Protein AF-A0AA41YT77-F1 (afdb_monomer_lite)

Structure (mmCIF, N/CA/C/O backbone):
data_AF-A0AA41YT77-F1
#
_entry.id   AF-A0AA41YT77-F1
#
loop_
_atom_site.group_PDB
_atom_site.id
_atom_site.type_symbol
_atom_site.label_atom_id
_atom_site.label_alt_id
_atom_site.label_comp_id
_atom_site.label_asym_id
_atom_site.label_entity_id
_atom_site.label_seq_id
_atom_site.pdbx_PDB_ins_code
_atom_site.Cartn_x
_atom_site.Cartn_y
_atom_site.Cartn_z
_atom_site.occupancy
_atom_site.B_iso_or_equiv
_atom_site.auth_seq_id
_atom_site.auth_comp_id
_atom_site.auth_asym_id
_atom_site.auth_atom_id
_atom_site.pdbx_PDB_model_num
ATOM 1 N N . MET A 1 1 ? 9.171 -0.535 -67.935 1.00 49.31 1 MET A N 1
ATOM 2 C CA . MET A 1 1 ? 9.423 -1.311 -66.703 1.00 49.31 1 MET A CA 1
ATOM 3 C C . MET A 1 1 ? 10.514 -0.576 -65.945 1.00 49.31 1 MET A C 1
ATOM 5 O O . MET A 1 1 ? 11.642 -0.575 -66.414 1.00 49.31 1 MET A O 1
ATOM 9 N N . SER A 1 2 ? 10.166 0.190 -64.907 1.00 49.31 2 SER A N 1
ATOM 10 C CA . SER A 1 2 ? 11.151 0.993 -64.173 1.00 49.31 2 SER A CA 1
ATOM 11 C C . SER A 1 2 ? 11.970 0.088 -63.255 1.00 49.31 2 SER A C 1
ATOM 13 O O . SER A 1 2 ? 11.394 -0.542 -62.369 1.00 49.31 2 SER A O 1
ATOM 15 N N . ASN A 1 3 ? 13.288 0.048 -63.459 1.00 55.78 3 ASN A N 1
ATOM 16 C CA . ASN A 1 3 ? 14.237 -0.409 -62.447 1.00 55.78 3 ASN A CA 1
ATOM 17 C C . ASN A 1 3 ? 14.059 0.495 -61.222 1.00 55.78 3 ASN A C 1
ATOM 19 O O . ASN A 1 3 ? 14.449 1.659 -61.253 1.00 55.78 3 ASN A O 1
ATOM 23 N N . GLN A 1 4 ? 13.382 -0.004 -60.190 1.00 58.28 4 GLN A N 1
ATOM 24 C CA . GLN A 1 4 ? 13.417 0.622 -58.874 1.00 58.28 4 GLN A CA 1
ATOM 25 C C . GLN A 1 4 ? 14.806 0.371 -58.296 1.00 58.28 4 GLN A C 1
ATOM 27 O O . GLN A 1 4 ? 15.202 -0.784 -58.149 1.00 58.28 4 GLN A O 1
ATOM 32 N N . ASP A 1 5 ? 15.538 1.452 -58.025 1.00 62.06 5 ASP A N 1
ATOM 33 C CA . ASP A 1 5 ? 16.875 1.388 -57.443 1.00 62.06 5 ASP A CA 1
ATOM 34 C C . ASP A 1 5 ? 16.833 0.632 -56.103 1.00 62.06 5 ASP A C 1
ATOM 36 O O . ASP A 1 5 ? 16.045 0.999 -55.221 1.00 62.06 5 ASP A O 1
ATOM 40 N N . PRO A 1 6 ? 17.660 -0.412 -55.918 1.00 64.38 6 PRO A N 1
ATOM 41 C CA . PRO A 1 6 ? 17.704 -1.194 -54.682 1.00 64.38 6 PRO A CA 1
ATOM 42 C C . PRO A 1 6 ? 18.020 -0.331 -53.447 1.00 64.38 6 PRO A C 1
ATOM 44 O O . PRO A 1 6 ? 17.505 -0.606 -52.362 1.00 64.38 6 PRO A O 1
ATOM 47 N N . ASP A 1 7 ? 18.750 0.772 -53.625 1.00 67.19 7 ASP A N 1
ATOM 48 C CA . ASP A 1 7 ? 19.074 1.735 -52.565 1.00 67.19 7 ASP A CA 1
ATOM 49 C C . ASP A 1 7 ? 17.830 2.467 -52.029 1.00 67.19 7 ASP A C 1
ATOM 51 O O . ASP A 1 7 ? 17.729 2.754 -50.834 1.00 67.19 7 ASP A O 1
ATOM 55 N N . PHE A 1 8 ? 16.826 2.706 -52.881 1.00 68.31 8 PHE A N 1
ATOM 56 C CA . PHE A 1 8 ? 15.561 3.319 -52.468 1.00 68.31 8 PHE A CA 1
ATOM 57 C C . PHE A 1 8 ? 14.707 2.363 -51.625 1.00 68.31 8 PHE A C 1
ATOM 59 O O . PHE A 1 8 ? 13.986 2.790 -50.722 1.00 68.31 8 PHE A O 1
ATOM 66 N N . ILE A 1 9 ? 14.784 1.058 -51.903 1.00 64.75 9 ILE A N 1
ATOM 67 C CA . ILE A 1 9 ? 14.088 0.034 -51.115 1.00 64.75 9 ILE A CA 1
ATOM 68 C C . ILE A 1 9 ? 14.785 -0.156 -49.761 1.00 64.75 9 ILE A C 1
ATOM 70 O O . ILE A 1 9 ? 14.092 -0.225 -48.745 1.00 64.75 9 ILE A O 1
ATOM 74 N N . SER A 1 10 ? 16.123 -0.154 -49.731 1.00 69.88 10 SER A N 1
ATOM 75 C CA . SER A 1 10 ? 16.906 -0.244 -48.491 1.00 69.88 10 SER A CA 1
ATOM 76 C C . SER A 1 10 ? 16.609 0.920 -47.541 1.00 69.88 10 SER A C 1
ATOM 78 O O . SER A 1 10 ? 16.240 0.687 -46.394 1.00 69.88 10 SER A O 1
ATOM 80 N N . GLY A 1 11 ? 16.649 2.168 -48.024 1.00 71.62 11 GLY A N 1
ATOM 81 C CA . GLY A 1 11 ? 16.378 3.338 -47.176 1.00 71.62 11 GLY A CA 1
ATOM 82 C C . GLY A 1 11 ? 14.965 3.347 -46.578 1.00 71.62 11 GLY A C 1
ATOM 83 O O . GLY A 1 11 ? 14.771 3.723 -45.425 1.00 71.62 11 GLY A O 1
ATOM 84 N N . ARG A 1 12 ? 13.963 2.855 -47.321 1.00 70.62 12 ARG A N 1
ATOM 85 C CA . ARG A 1 12 ? 12.586 2.731 -46.812 1.00 70.62 12 ARG A CA 1
ATOM 86 C C . ARG A 1 12 ? 12.424 1.635 -45.762 1.00 70.62 12 ARG A C 1
ATOM 88 O O . ARG A 1 12 ? 11.559 1.775 -44.897 1.00 70.62 12 ARG A O 1
ATOM 95 N N . MET A 1 13 ? 13.192 0.549 -45.853 1.00 69.38 13 MET A N 1
ATOM 96 C CA . MET A 1 13 ? 13.203 -0.487 -44.819 1.00 69.38 13 MET A CA 1
ATOM 97 C C . MET A 1 13 ? 13.850 0.035 -43.534 1.00 69.38 13 MET A C 1
ATOM 99 O O . MET A 1 13 ? 13.266 -0.143 -42.468 1.00 69.38 13 MET A O 1
ATOM 103 N N . ASP A 1 14 ? 14.951 0.780 -43.644 1.00 78.06 14 ASP A N 1
ATOM 104 C CA . ASP A 1 14 ? 15.629 1.390 -42.494 1.00 78.06 14 ASP A CA 1
ATOM 105 C C . ASP A 1 14 ? 14.734 2.407 -41.764 1.00 78.06 14 ASP A C 1
ATOM 107 O O . ASP A 1 14 ? 14.675 2.438 -40.533 1.00 78.06 14 ASP A O 1
ATOM 111 N N . ASP A 1 15 ? 13.990 3.231 -42.506 1.00 79.81 15 ASP A N 1
ATOM 112 C CA . ASP A 1 15 ? 13.051 4.196 -41.922 1.00 79.81 15 ASP A CA 1
ATOM 113 C C . ASP A 1 15 ? 11.839 3.510 -41.274 1.00 79.81 15 ASP A C 1
ATOM 115 O O . ASP A 1 15 ? 11.363 3.941 -40.219 1.00 79.81 15 ASP A O 1
ATOM 119 N N . ALA A 1 16 ? 11.347 2.418 -41.868 1.00 75.75 16 ALA A N 1
ATOM 120 C CA . ALA A 1 16 ? 10.270 1.620 -41.288 1.00 75.75 16 ALA A CA 1
ATOM 121 C C . ALA A 1 16 ? 10.713 0.909 -39.999 1.00 75.75 16 ALA A C 1
ATOM 123 O O . ALA A 1 16 ? 9.946 0.852 -39.035 1.00 75.75 16 ALA A O 1
ATOM 124 N N . GLU A 1 17 ? 11.948 0.409 -39.955 1.00 76.00 17 GLU A N 1
ATOM 125 C CA . GLU A 1 17 ? 12.522 -0.237 -38.777 1.00 76.00 17 GLU A CA 1
ATOM 126 C C . GLU A 1 17 ? 12.736 0.761 -37.634 1.00 76.00 17 GLU A C 1
ATOM 128 O O . GLU A 1 17 ? 12.329 0.489 -36.502 1.00 76.00 17 GLU A O 1
ATOM 133 N N . LYS A 1 18 ? 13.252 1.962 -37.928 1.00 78.56 18 LYS A N 1
ATOM 134 C CA . LYS A 1 18 ? 13.340 3.059 -36.948 1.00 78.56 18 LYS A CA 1
ATOM 135 C C . LYS A 1 18 ? 11.968 3.447 -36.410 1.00 78.56 18 LYS A C 1
ATOM 137 O O . LYS A 1 18 ? 11.782 3.509 -35.198 1.00 78.56 18 LYS A O 1
ATOM 142 N N . ALA A 1 19 ? 10.983 3.635 -37.289 1.00 78.56 19 ALA A N 1
ATOM 143 C CA . ALA A 1 19 ? 9.626 3.981 -36.876 1.00 78.56 19 ALA A CA 1
ATOM 144 C C . ALA A 1 19 ? 8.982 2.887 -36.003 1.00 78.56 19 ALA A C 1
ATOM 146 O O . ALA A 1 19 ? 8.222 3.193 -35.081 1.00 78.56 19 ALA A O 1
ATOM 147 N N . TYR A 1 20 ? 9.279 1.613 -36.271 1.00 74.31 20 TYR A N 1
ATOM 148 C CA . TYR A 1 20 ? 8.842 0.501 -35.432 1.00 74.31 20 TYR A CA 1
ATOM 149 C C . TYR A 1 20 ? 9.549 0.502 -34.071 1.00 74.31 20 TYR A C 1
ATOM 151 O O . TYR A 1 20 ? 8.883 0.392 -33.039 1.00 74.31 20 TYR A O 1
ATOM 159 N N . ALA A 1 21 ? 10.871 0.682 -34.047 1.00 74.44 21 ALA A N 1
ATOM 160 C CA . ALA A 1 21 ? 11.655 0.765 -32.817 1.00 74.44 21 ALA A CA 1
ATOM 161 C C . ALA A 1 21 ? 11.186 1.921 -31.917 1.00 74.44 21 ALA A C 1
ATOM 163 O O . ALA A 1 21 ? 10.979 1.719 -30.717 1.00 74.44 21 ALA A O 1
ATOM 164 N N . ASP A 1 22 ? 10.920 3.091 -32.500 1.00 79.19 22 ASP A N 1
ATOM 165 C CA . ASP A 1 22 ? 10.393 4.259 -31.792 1.00 79.19 22 ASP A CA 1
ATOM 166 C C . ASP A 1 22 ? 9.011 3.985 -31.197 1.00 79.19 22 ASP A C 1
ATOM 168 O O . ASP A 1 22 ? 8.766 4.307 -30.033 1.00 79.19 22 ASP A O 1
ATOM 172 N N . ARG A 1 23 ? 8.111 3.332 -31.946 1.00 77.75 23 ARG A N 1
ATOM 173 C CA . ARG A 1 23 ? 6.790 2.937 -31.428 1.00 77.75 23 ARG A CA 1
ATOM 174 C C . ARG A 1 23 ? 6.910 1.977 -30.252 1.00 77.75 23 ARG A C 1
ATOM 176 O O . ARG A 1 23 ? 6.301 2.213 -29.214 1.00 77.75 23 ARG A O 1
ATOM 183 N N . VAL A 1 24 ? 7.735 0.939 -30.375 1.00 73.06 24 VAL A N 1
ATOM 184 C CA . VAL A 1 24 ? 7.953 -0.031 -29.290 1.00 73.06 24 VAL A CA 1
ATOM 185 C C . VAL A 1 24 ? 8.553 0.651 -28.057 1.00 73.06 24 VAL A C 1
ATOM 187 O O . VAL A 1 24 ? 8.165 0.340 -26.928 1.00 73.06 24 VAL A O 1
ATOM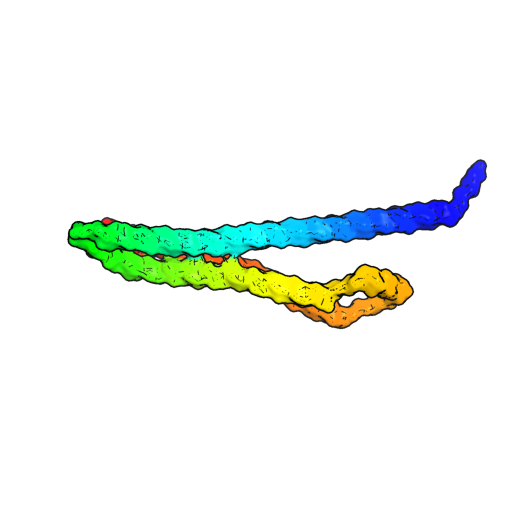 190 N N . HIS A 1 25 ? 9.476 1.597 -28.242 1.00 75.00 25 HIS A N 1
ATOM 191 C CA . HIS A 1 25 ? 10.058 2.363 -27.144 1.00 75.00 25 HIS A CA 1
ATOM 192 C C . HIS A 1 25 ? 9.032 3.283 -26.466 1.00 75.00 25 HIS A C 1
ATOM 194 O O . HIS A 1 25 ? 8.969 3.336 -25.233 1.00 75.00 25 HIS A O 1
ATOM 200 N N . GLN A 1 26 ? 8.193 3.965 -27.248 1.00 79.25 26 GLN A N 1
ATOM 201 C CA . GLN A 1 26 ? 7.105 4.796 -26.733 1.00 79.25 26 GLN A CA 1
ATOM 202 C C . GLN A 1 26 ? 6.079 3.968 -25.957 1.00 79.25 26 GLN A C 1
ATOM 204 O O . GLN A 1 26 ? 5.694 4.358 -24.856 1.00 79.25 26 GLN A O 1
ATOM 209 N N . ASP A 1 27 ? 5.672 2.813 -26.482 1.00 76.75 27 ASP A N 1
ATOM 210 C CA . ASP A 1 27 ? 4.698 1.937 -25.828 1.00 76.75 27 ASP A CA 1
ATOM 211 C C . ASP A 1 27 ? 5.244 1.375 -24.511 1.00 76.75 27 ASP A C 1
ATOM 213 O O . ASP A 1 27 ? 4.539 1.361 -23.499 1.00 76.75 27 ASP A O 1
ATOM 217 N N . ARG A 1 28 ? 6.528 0.992 -24.473 1.00 73.00 28 ARG A N 1
ATOM 218 C CA . ARG A 1 28 ? 7.198 0.581 -23.228 1.00 73.00 28 ARG A CA 1
ATOM 219 C C . ARG A 1 28 ? 7.272 1.715 -22.213 1.00 73.00 28 ARG A C 1
ATOM 221 O O . ARG A 1 28 ? 6.973 1.490 -21.044 1.00 73.00 28 ARG A O 1
ATOM 228 N N . SER A 1 29 ? 7.641 2.918 -22.646 1.00 77.75 29 SER A N 1
ATOM 229 C CA . SER A 1 29 ? 7.718 4.088 -21.766 1.00 77.75 29 SER A CA 1
ATOM 230 C C . SER A 1 29 ? 6.354 4.422 -21.158 1.00 77.75 29 SER A C 1
ATOM 232 O O . SER A 1 29 ? 6.255 4.583 -19.943 1.00 77.75 29 SER A O 1
ATOM 234 N N . LYS A 1 30 ? 5.285 4.398 -21.966 1.00 81.38 30 LYS A N 1
ATOM 235 C CA . LYS A 1 30 ? 3.904 4.575 -21.490 1.00 81.38 30 LYS A CA 1
ATOM 236 C C . LYS A 1 30 ? 3.487 3.487 -20.503 1.00 81.38 30 LYS A C 1
ATOM 238 O O . LYS A 1 30 ? 2.890 3.786 -19.476 1.00 81.38 30 LYS A O 1
ATOM 243 N N . ALA A 1 31 ? 3.805 2.221 -20.777 1.00 74.38 31 ALA A N 1
ATOM 244 C CA . ALA 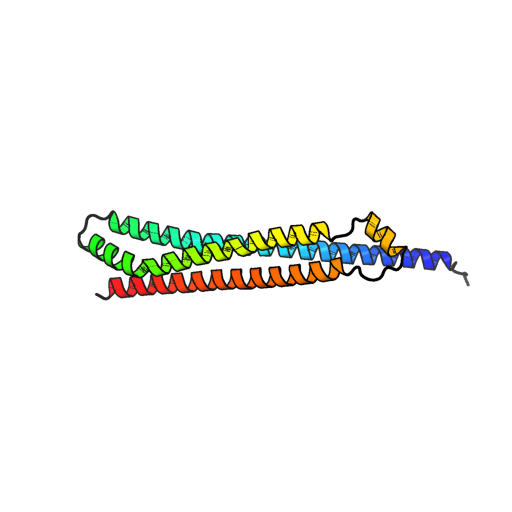A 1 31 ? 3.477 1.121 -19.869 1.00 74.38 31 ALA A CA 1
ATOM 245 C C . ALA A 1 31 ? 4.168 1.271 -18.499 1.00 74.38 31 ALA A C 1
ATOM 247 O O . ALA A 1 31 ? 3.558 0.993 -17.462 1.00 74.38 31 ALA A O 1
ATOM 248 N N . ILE A 1 32 ? 5.420 1.739 -18.485 1.00 79.81 32 ILE A N 1
ATOM 249 C CA . ILE A 1 32 ? 6.169 2.033 -17.255 1.00 79.81 32 ILE A CA 1
ATOM 250 C C . ILE A 1 32 ? 5.528 3.200 -16.499 1.00 79.81 32 ILE A C 1
ATOM 252 O O . ILE A 1 32 ? 5.337 3.108 -15.286 1.00 79.81 32 ILE A O 1
ATOM 256 N N . GLU A 1 33 ? 5.168 4.270 -17.206 1.00 80.94 33 GLU A N 1
ATOM 257 C CA . GLU A 1 33 ? 4.506 5.444 -16.635 1.00 80.94 33 GLU A CA 1
ATOM 258 C C . GLU A 1 33 ? 3.167 5.072 -15.985 1.00 80.94 33 GLU A C 1
ATOM 260 O O . GLU A 1 33 ? 2.979 5.310 -14.792 1.00 80.94 33 GLU A O 1
ATOM 265 N N . PHE A 1 34 ? 2.295 4.357 -16.702 1.00 79.94 34 PHE A N 1
ATOM 266 C CA . PHE A 1 34 ? 1.032 3.878 -16.141 1.00 79.94 34 PHE A CA 1
ATOM 267 C C . PHE A 1 34 ? 1.246 2.983 -14.920 1.00 79.94 34 PHE A C 1
ATOM 269 O O . PHE A 1 34 ? 0.576 3.151 -13.902 1.00 79.94 34 PHE A O 1
ATOM 276 N N . SER A 1 35 ? 2.202 2.054 -14.979 1.00 79.69 35 SER A N 1
ATOM 277 C CA . SER A 1 35 ? 2.498 1.165 -13.848 1.00 79.69 35 SER A CA 1
ATOM 278 C C . SER A 1 35 ? 2.931 1.947 -12.604 1.00 79.69 35 SER A C 1
ATOM 280 O O . SER A 1 35 ? 2.528 1.613 -11.488 1.00 79.69 35 SER A O 1
ATOM 282 N N . LYS A 1 36 ? 3.716 3.016 -12.784 1.00 83.94 36 LYS A N 1
ATOM 283 C CA . LYS A 1 36 ? 4.143 3.907 -11.701 1.00 83.94 36 LYS A CA 1
ATOM 284 C C . LYS A 1 36 ? 2.963 4.668 -11.100 1.00 83.94 36 LYS A C 1
ATOM 286 O O . LYS A 1 36 ? 2.862 4.742 -9.872 1.00 83.94 36 LYS A O 1
ATOM 291 N N . ASP A 1 37 ? 2.076 5.197 -11.933 1.00 86.12 37 ASP A N 1
ATOM 292 C CA . ASP A 1 37 ? 0.924 5.975 -11.479 1.00 86.12 37 ASP A CA 1
ATOM 293 C C . ASP A 1 37 ? -0.074 5.104 -10.713 1.00 86.12 37 ASP A C 1
ATOM 295 O O . ASP A 1 37 ? -0.430 5.430 -9.576 1.00 86.12 37 ASP A O 1
ATOM 299 N N . TYR A 1 38 ? -0.446 3.944 -11.264 1.00 85.94 38 TYR A N 1
ATOM 300 C CA . TYR A 1 38 ? -1.330 2.990 -10.587 1.00 85.94 38 TYR A CA 1
ATOM 301 C C . TYR A 1 38 ? -0.699 2.420 -9.313 1.00 85.94 38 TYR A C 1
ATOM 303 O O . TYR A 1 38 ? -1.382 2.290 -8.293 1.00 85.94 38 TYR A O 1
ATOM 311 N N . GLY A 1 39 ? 0.604 2.124 -9.330 1.00 85.75 39 GLY A N 1
ATOM 312 C CA . GLY A 1 39 ? 1.333 1.675 -8.144 1.00 85.75 39 GLY A CA 1
ATOM 313 C C . GLY A 1 39 ? 1.327 2.730 -7.037 1.00 85.75 39 GLY A C 1
ATOM 314 O O . GLY A 1 39 ? 0.975 2.438 -5.895 1.00 85.75 39 GLY A O 1
ATOM 315 N N . THR A 1 40 ? 1.631 3.983 -7.380 1.00 88.50 40 THR A N 1
ATOM 316 C CA . THR A 1 40 ? 1.636 5.103 -6.427 1.00 88.50 40 THR A CA 1
ATOM 317 C C . THR A 1 40 ? 0.241 5.368 -5.867 1.00 88.50 40 THR A C 1
ATOM 319 O O . THR A 1 40 ? 0.093 5.565 -4.659 1.00 88.50 40 THR A O 1
ATOM 322 N N . ALA A 1 41 ? -0.787 5.345 -6.718 1.00 89.94 41 ALA A N 1
ATOM 323 C CA . ALA A 1 41 ? -2.176 5.492 -6.300 1.00 89.94 41 ALA A CA 1
ATOM 324 C C . ALA A 1 41 ? -2.583 4.380 -5.322 1.00 89.94 41 ALA A C 1
ATOM 326 O O . ALA A 1 41 ? -3.077 4.676 -4.237 1.00 89.94 41 ALA A O 1
ATOM 327 N N . THR A 1 42 ? -2.283 3.120 -5.649 1.00 89.38 42 THR A N 1
ATOM 328 C CA . THR A 1 42 ? -2.606 1.956 -4.806 1.00 89.38 42 THR A CA 1
ATOM 329 C C . THR A 1 42 ? -1.959 2.059 -3.428 1.00 89.38 42 THR A C 1
ATOM 331 O O . THR A 1 42 ? -2.627 1.873 -2.411 1.00 89.38 42 THR A O 1
ATOM 334 N N . ILE A 1 43 ? -0.669 2.401 -3.367 1.00 89.75 43 ILE A N 1
ATOM 335 C CA . ILE A 1 43 ? 0.039 2.516 -2.089 1.00 89.75 43 ILE A CA 1
ATOM 336 C C . ILE A 1 43 ? -0.536 3.663 -1.247 1.00 89.75 43 ILE A C 1
ATOM 338 O O . ILE A 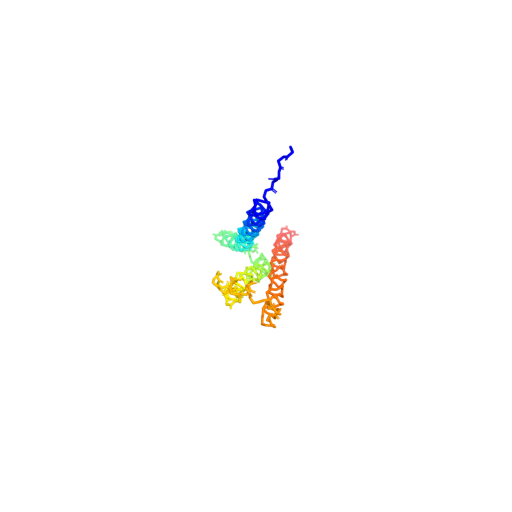1 43 ? -0.757 3.491 -0.047 1.00 89.75 43 ILE A O 1
ATOM 342 N N . ARG A 1 44 ? -0.825 4.820 -1.860 1.00 92.00 44 ARG A N 1
ATOM 343 C CA . ARG A 1 44 ? -1.477 5.944 -1.166 1.00 92.00 44 ARG A CA 1
ATOM 344 C C . ARG A 1 44 ? -2.834 5.535 -0.604 1.00 92.00 44 ARG A C 1
ATOM 346 O O . ARG A 1 44 ? -3.118 5.848 0.548 1.00 92.00 44 ARG A O 1
ATOM 353 N N . SER A 1 45 ? -3.637 4.808 -1.378 1.00 92.06 45 SER A N 1
ATOM 354 C CA . SER A 1 45 ? -4.923 4.286 -0.919 1.00 92.06 45 SER A CA 1
ATOM 355 C C . SER A 1 45 ? -4.761 3.352 0.278 1.00 92.06 45 SER A C 1
ATOM 357 O O . SER A 1 45 ? -5.444 3.553 1.274 1.00 92.06 45 SER A O 1
ATOM 359 N N . LEU A 1 46 ? -3.830 2.391 0.240 1.00 92.44 46 LEU A N 1
ATOM 360 C CA . LEU A 1 46 ? -3.576 1.475 1.364 1.00 92.44 46 LEU A CA 1
ATOM 361 C C . LEU A 1 46 ? -3.096 2.205 2.623 1.00 92.44 46 LEU A C 1
ATOM 363 O O . LEU A 1 46 ? -3.532 1.882 3.731 1.00 92.44 46 LEU A O 1
ATOM 367 N N . PHE A 1 47 ? -2.223 3.200 2.459 1.00 93.25 47 PHE A N 1
ATOM 368 C CA . PHE A 1 47 ? -1.734 4.019 3.562 1.00 93.25 47 PHE A CA 1
ATOM 369 C C . PHE A 1 47 ? -2.868 4.827 4.205 1.00 93.25 47 PHE A C 1
ATOM 371 O O . PHE A 1 47 ? -3.062 4.768 5.418 1.00 93.25 47 PHE A O 1
ATOM 378 N N . LEU A 1 48 ? -3.663 5.534 3.395 1.00 94.88 48 LEU A N 1
ATOM 379 C CA . LEU A 1 48 ? -4.805 6.322 3.869 1.00 94.88 48 LEU A CA 1
ATOM 380 C C . LEU A 1 48 ? -5.870 5.454 4.533 1.00 94.88 48 LEU A C 1
ATOM 382 O O . LEU A 1 48 ? -6.473 5.862 5.517 1.00 94.88 48 LEU A O 1
ATOM 386 N N . LEU A 1 49 ? -6.090 4.256 4.012 1.00 94.00 49 LEU A N 1
ATOM 387 C CA . LEU A 1 49 ? -7.105 3.336 4.495 1.00 94.00 49 LEU A CA 1
ATOM 388 C C . LEU A 1 49 ? -6.726 2.744 5.864 1.00 94.00 49 LEU A C 1
ATOM 390 O O . LEU A 1 49 ? -7.539 2.796 6.786 1.00 94.00 49 LEU A O 1
ATOM 394 N N . ASN A 1 50 ? -5.479 2.298 6.057 1.00 93.62 50 ASN A N 1
ATOM 395 C CA . ASN A 1 50 ? -5.009 1.850 7.376 1.00 93.62 50 ASN A CA 1
ATOM 396 C C . ASN A 1 50 ? -4.878 3.014 8.377 1.00 93.62 50 ASN A C 1
ATOM 398 O O . ASN A 1 50 ? -5.350 2.914 9.510 1.00 93.62 50 ASN A O 1
ATOM 402 N N . GLY A 1 51 ? -4.268 4.131 7.968 1.00 93.19 51 GLY A N 1
ATOM 403 C CA . GLY A 1 51 ? -4.049 5.288 8.842 1.00 93.19 51 GLY A CA 1
ATOM 404 C C . GLY A 1 51 ? -5.346 5.997 9.219 1.00 93.19 51 GLY A C 1
ATOM 405 O O . GLY A 1 51 ? -5.572 6.297 10.389 1.00 93.19 51 GLY A O 1
ATOM 406 N N . GLY A 1 52 ? -6.235 6.197 8.248 1.00 95.81 52 GLY A N 1
ATOM 407 C CA . GLY A 1 52 ? -7.554 6.784 8.460 1.00 95.81 52 GLY A CA 1
ATOM 408 C C . GLY A 1 52 ? -8.424 5.932 9.378 1.00 95.81 52 GLY A C 1
ATOM 409 O O . GLY A 1 52 ? -9.056 6.476 10.280 1.00 95.81 52 GLY A O 1
ATOM 410 N N . ALA A 1 53 ? -8.405 4.603 9.224 1.00 94.94 53 ALA A N 1
ATOM 411 C CA . ALA A 1 53 ? -9.135 3.708 10.121 1.00 94.94 53 ALA A CA 1
ATOM 412 C C . ALA A 1 53 ? -8.608 3.763 11.561 1.00 94.94 53 ALA A C 1
ATOM 414 O O . ALA A 1 53 ? -9.404 3.878 12.492 1.00 94.94 53 ALA A O 1
ATOM 415 N N . ALA A 1 54 ? -7.285 3.749 11.758 1.00 94.31 54 ALA A N 1
ATOM 416 C CA . ALA A 1 54 ? -6.693 3.869 13.089 1.00 94.31 54 ALA A CA 1
ATOM 417 C C . ALA A 1 54 ? -7.075 5.195 13.771 1.00 94.31 54 ALA A C 1
ATOM 419 O O . ALA A 1 54 ? -7.506 5.199 14.926 1.00 94.31 54 ALA A O 1
ATOM 420 N N . VAL A 1 55 ? -6.982 6.316 13.046 1.00 96.44 55 VAL A N 1
ATOM 421 C CA . VAL A 1 55 ? -7.361 7.643 13.557 1.00 96.44 55 VAL A CA 1
ATOM 422 C C . VAL A 1 55 ? -8.858 7.722 13.857 1.00 96.44 55 VAL A C 1
ATOM 424 O O . VAL A 1 55 ? -9.233 8.237 14.909 1.00 96.44 55 VAL A O 1
ATOM 427 N N . ALA A 1 56 ? -9.718 7.183 12.990 1.00 96.06 56 ALA A N 1
ATOM 428 C CA . ALA A 1 56 ? -11.165 7.172 13.205 1.00 96.06 56 ALA A CA 1
ATOM 429 C C . ALA A 1 56 ? -11.546 6.390 14.470 1.00 96.06 56 ALA A C 1
ATOM 431 O O . ALA A 1 56 ? -12.338 6.864 15.284 1.00 96.06 56 ALA A O 1
ATOM 432 N N . VAL A 1 57 ? -10.933 5.223 14.674 1.00 93.00 57 VAL A N 1
ATOM 433 C CA . VAL A 1 57 ? -11.136 4.400 15.870 1.00 93.00 57 VAL A CA 1
ATOM 434 C C . VAL A 1 57 ? -10.659 5.117 17.136 1.00 93.00 57 VAL A C 1
ATOM 436 O O . VAL A 1 57 ? -11.388 5.157 18.126 1.00 93.00 57 VAL A O 1
ATOM 439 N N . LEU A 1 58 ? -9.466 5.720 17.114 1.00 92.81 58 LEU A N 1
ATOM 440 C CA . LEU A 1 58 ? -8.940 6.487 18.249 1.00 92.81 58 LEU A CA 1
ATOM 441 C C . LEU A 1 58 ? -9.815 7.703 18.571 1.00 92.81 58 LEU A C 1
ATOM 443 O O . LEU A 1 58 ? -10.099 7.966 19.738 1.00 92.81 58 LEU A O 1
ATOM 447 N N . SER A 1 59 ? -10.279 8.415 17.543 1.00 94.44 59 SER A N 1
ATOM 448 C CA . SER A 1 59 ? -11.188 9.552 17.687 1.00 94.44 59 SER A CA 1
ATOM 449 C C . SER A 1 59 ? -12.511 9.133 18.327 1.00 94.44 59 SER A C 1
ATOM 451 O O . SER A 1 59 ? -12.980 9.790 19.255 1.00 94.44 59 SER A O 1
ATOM 453 N N . LEU A 1 60 ? -13.072 7.998 17.903 1.00 91.06 60 LEU A N 1
ATOM 454 C CA . LEU A 1 60 ? -14.298 7.447 18.472 1.00 91.06 60 LEU A CA 1
ATOM 455 C C . LEU A 1 60 ? -14.129 7.068 19.949 1.00 91.06 60 LEU A C 1
ATOM 457 O O . LEU A 1 60 ? -14.972 7.423 20.771 1.00 91.06 60 LEU A O 1
ATOM 461 N N . ILE A 1 61 ? -13.026 6.404 20.304 1.00 89.81 61 ILE A N 1
ATOM 462 C CA . ILE A 1 61 ? -12.701 6.083 21.701 1.00 89.81 61 ILE A CA 1
ATOM 463 C C . ILE A 1 61 ? -12.558 7.369 22.526 1.00 89.81 61 ILE A C 1
ATOM 465 O O . ILE A 1 61 ? -13.147 7.474 23.600 1.00 89.81 61 ILE A O 1
ATOM 469 N N . GLY A 1 62 ? -11.836 8.370 22.016 1.00 89.62 62 GLY A N 1
ATOM 470 C CA . GLY A 1 62 ? -11.683 9.665 22.683 1.00 89.62 62 GLY A CA 1
ATOM 471 C C . GLY A 1 62 ? -13.023 10.367 22.919 1.00 89.62 62 GLY A C 1
ATOM 472 O O . GLY A 1 62 ? -13.272 10.873 24.012 1.00 89.62 62 GLY A O 1
ATOM 473 N N . ALA A 1 63 ? -13.923 10.327 21.935 1.00 90.69 63 ALA A N 1
ATOM 474 C CA . ALA A 1 63 ? -15.266 10.884 22.057 1.00 90.69 63 ALA A CA 1
ATOM 475 C C . ALA A 1 63 ? -16.125 10.153 23.104 1.00 90.69 63 ALA A C 1
ATOM 477 O O . ALA A 1 63 ? -16.930 10.791 23.783 1.00 90.69 63 ALA A O 1
ATOM 478 N N . LEU A 1 64 ? -15.960 8.835 23.260 1.00 87.50 64 LEU A N 1
ATOM 479 C CA . LEU A 1 64 ? -16.645 8.059 24.300 1.00 87.50 64 LEU A CA 1
ATOM 480 C C . LEU A 1 64 ? -16.108 8.374 25.700 1.00 87.50 64 LEU A C 1
ATOM 482 O O . LEU A 1 64 ? -16.903 8.510 26.627 1.00 87.50 64 LEU A O 1
ATOM 486 N N . ILE A 1 65 ? -14.790 8.540 25.845 1.00 87.25 65 ILE A N 1
ATOM 487 C CA . ILE A 1 65 ? -14.146 8.897 27.120 1.00 87.25 65 ILE A CA 1
ATOM 488 C C . ILE A 1 65 ? -14.531 10.315 27.559 1.00 87.25 65 ILE A C 1
ATOM 490 O O . ILE A 1 65 ? -14.736 10.559 28.743 1.00 87.25 65 ILE A O 1
ATOM 494 N N . ALA A 1 66 ? -14.665 11.250 26.615 1.00 88.12 66 ALA A N 1
ATOM 495 C CA . ALA A 1 66 ? -15.046 12.630 26.913 1.00 88.12 66 ALA A CA 1
ATOM 496 C C . ALA A 1 66 ? -16.487 12.771 27.447 1.00 88.12 66 ALA A C 1
ATOM 498 O O . ALA A 1 66 ? -16.838 13.814 28.001 1.00 88.12 66 ALA A O 1
ATOM 499 N N . ARG A 1 67 ? -17.338 11.747 27.290 1.00 84.38 67 ARG A N 1
ATOM 500 C CA . ARG A 1 67 ? -18.696 11.745 27.847 1.00 84.38 67 ARG A CA 1
ATOM 501 C C . ARG A 1 67 ? -18.659 11.360 29.326 1.00 84.38 67 ARG A C 1
ATOM 503 O O . ARG A 1 67 ? -18.247 10.261 29.678 1.00 84.38 67 ARG A O 1
ATOM 510 N N . THR A 1 68 ? -19.172 12.245 30.177 1.00 71.31 68 THR A N 1
ATOM 511 C CA . THR A 1 68 ? -19.127 12.158 31.650 1.00 71.31 68 THR A CA 1
ATOM 512 C C . THR A 1 68 ? -20.125 11.187 32.285 1.00 71.31 68 THR A C 1
ATOM 514 O O . THR A 1 68 ? -20.249 11.151 33.504 1.00 71.31 68 THR A O 1
ATOM 517 N N . THR A 1 69 ? -20.858 10.400 31.499 1.00 80.75 69 THR A N 1
ATOM 518 C CA . THR A 1 69 ? -21.763 9.380 32.041 1.00 80.75 69 THR A CA 1
ATOM 519 C C . THR A 1 69 ? -21.004 8.102 32.401 1.00 80.75 69 THR A C 1
ATOM 521 O O . THR A 1 69 ? -20.223 7.592 31.599 1.00 80.75 69 THR A O 1
ATOM 524 N N . ASP A 1 70 ? -21.282 7.519 33.568 1.00 78.81 70 ASP A N 1
ATOM 525 C CA . ASP A 1 70 ? -20.619 6.285 34.028 1.00 78.81 70 ASP A CA 1
ATOM 526 C C . ASP A 1 70 ? -20.763 5.125 33.025 1.00 78.81 70 ASP A C 1
ATOM 528 O O . ASP A 1 70 ? -19.833 4.347 32.802 1.00 78.81 70 ASP A O 1
ATOM 532 N N . ALA A 1 71 ? -21.904 5.059 32.330 1.00 78.38 71 ALA A N 1
ATOM 533 C CA . ALA A 1 71 ? -22.159 4.075 31.281 1.00 78.38 71 ALA A CA 1
ATOM 534 C C . ALA A 1 71 ? -21.230 4.228 30.059 1.00 78.38 71 ALA A C 1
ATOM 536 O O . ALA A 1 71 ? -20.796 3.225 29.489 1.00 78.38 71 ALA A O 1
ATOM 537 N N . SER A 1 72 ? -20.883 5.458 29.657 1.00 79.19 72 SER A N 1
ATOM 538 C CA . SER A 1 72 ? -19.971 5.694 28.527 1.00 79.19 72 SER A CA 1
ATOM 539 C C . SER A 1 72 ? -18.516 5.430 28.893 1.00 79.19 72 SER A C 1
ATOM 541 O O . SER A 1 72 ? -17.778 4.899 28.064 1.00 79.19 72 SER A O 1
ATOM 543 N N . ALA A 1 73 ? -18.119 5.716 30.135 1.00 77.50 73 ALA A N 1
ATOM 544 C CA . ALA A 1 73 ? -16.789 5.380 30.638 1.00 77.50 73 ALA A CA 1
ATOM 545 C C . ALA A 1 73 ? -16.564 3.856 30.671 1.00 77.50 73 ALA A C 1
ATOM 547 O O . ALA A 1 73 ? -15.523 3.365 30.228 1.00 77.50 73 ALA A O 1
ATOM 548 N N . LEU A 1 74 ? -17.566 3.091 31.119 1.00 80.44 74 LEU A N 1
ATOM 549 C CA . LEU A 1 74 ? -17.496 1.629 31.173 1.00 80.44 74 LEU A CA 1
ATOM 550 C C . LEU A 1 74 ? -17.493 1.001 29.769 1.00 80.44 74 LEU A C 1
ATOM 552 O O . LEU A 1 74 ? -16.716 0.078 29.507 1.00 80.44 74 LEU A O 1
ATOM 556 N N . LEU A 1 75 ? -18.294 1.540 28.842 1.00 81.56 75 LEU A N 1
ATOM 557 C CA . LEU A 1 75 ? -18.268 1.141 27.433 1.00 81.56 75 LEU A CA 1
ATOM 558 C C . LEU A 1 75 ? -16.892 1.412 26.808 1.00 81.56 75 LEU A C 1
ATOM 560 O O . LEU A 1 75 ? -16.329 0.523 26.175 1.00 81.56 75 LEU A O 1
ATOM 564 N N . ALA A 1 76 ? -16.323 2.602 27.024 1.00 82.06 76 ALA A N 1
ATOM 565 C CA . ALA A 1 76 ? -15.006 2.965 26.510 1.00 82.06 76 ALA A CA 1
ATOM 566 C C . ALA A 1 76 ? -13.912 2.017 27.022 1.00 82.06 76 ALA A C 1
ATOM 568 O O . ALA A 1 76 ? -13.104 1.537 26.229 1.00 82.06 76 ALA A O 1
ATOM 569 N N . ALA A 1 77 ? -13.921 1.675 28.313 1.00 82.19 77 ALA A N 1
ATOM 570 C CA . ALA A 1 77 ? -12.963 0.735 28.894 1.00 82.19 77 ALA A CA 1
ATOM 571 C C . ALA A 1 77 ? -13.061 -0.674 28.272 1.00 82.19 77 ALA A C 1
ATOM 573 O O . ALA A 1 77 ? -12.039 -1.274 27.930 1.00 82.19 77 ALA A O 1
ATOM 574 N N . LYS A 1 78 ? -14.283 -1.192 28.061 1.00 83.75 78 LYS A N 1
ATOM 575 C CA . LYS A 1 78 ? -14.510 -2.471 27.359 1.00 83.75 78 LYS A CA 1
ATOM 576 C C . LYS A 1 78 ? -14.001 -2.415 25.912 1.00 83.75 78 LYS A C 1
ATOM 578 O O . LYS A 1 78 ? -13.353 -3.352 25.441 1.00 83.75 78 LYS A O 1
ATOM 583 N N . LEU A 1 79 ? -14.260 -1.304 25.225 1.00 85.38 79 LEU A N 1
ATOM 584 C CA . LEU A 1 79 ? -13.907 -1.111 23.822 1.00 85.38 79 LEU A CA 1
ATOM 585 C C . LEU A 1 79 ? -12.393 -0.993 23.613 1.00 85.38 79 LEU A C 1
ATOM 587 O O . LEU A 1 79 ? -11.855 -1.623 22.708 1.00 85.38 79 LEU A O 1
ATOM 591 N N . VAL A 1 80 ? -11.688 -0.250 24.471 1.00 87.19 80 VAL A N 1
ATOM 592 C CA . VAL A 1 80 ? -10.223 -0.091 24.409 1.00 87.19 80 VAL A CA 1
ATOM 593 C C . VAL A 1 80 ? -9.522 -1.448 24.450 1.00 87.19 80 VAL A C 1
ATOM 595 O O . VAL A 1 80 ? -8.661 -1.727 23.613 1.00 87.19 80 VAL A O 1
ATOM 598 N N . ASN A 1 81 ? -9.946 -2.330 25.358 1.00 83.62 81 ASN A N 1
ATOM 599 C CA . ASN A 1 81 ? -9.387 -3.677 25.453 1.00 83.62 81 ASN A CA 1
ATOM 600 C C . ASN A 1 81 ? -9.668 -4.501 24.190 1.00 83.62 81 ASN A C 1
ATOM 602 O O . ASN A 1 81 ? -8.762 -5.156 23.675 1.00 83.62 81 ASN A O 1
ATOM 606 N N . GLY A 1 82 ? -10.891 -4.431 23.654 1.00 83.94 82 GLY A N 1
ATOM 607 C CA . GLY A 1 82 ? -11.286 -5.176 22.455 1.00 83.94 82 GLY A CA 1
ATOM 608 C C . GLY A 1 82 ? -10.641 -4.681 21.157 1.00 83.94 82 GLY A C 1
ATOM 609 O O . GLY A 1 82 ? -10.419 -5.472 20.242 1.00 83.94 82 GLY A O 1
ATOM 610 N N . VAL A 1 83 ? -10.317 -3.390 21.074 1.00 90.31 83 VAL A N 1
ATOM 611 C CA . VAL A 1 83 ? -9.865 -2.730 19.840 1.00 90.31 83 VAL A CA 1
ATOM 612 C C . VAL A 1 83 ? -8.340 -2.573 19.768 1.00 90.31 83 VAL A C 1
ATOM 614 O O . VAL A 1 83 ? -7.796 -2.376 18.682 1.00 90.31 83 VAL A O 1
ATOM 617 N N . SER A 1 84 ? -7.623 -2.744 20.882 1.00 90.44 84 SER A N 1
ATOM 618 C CA . SER A 1 84 ? -6.151 -2.703 20.943 1.00 90.44 84 SER A CA 1
ATOM 619 C C . SER A 1 84 ? -5.469 -3.555 19.858 1.00 90.44 84 SER A C 1
ATOM 621 O O . SER A 1 84 ? -4.587 -3.079 19.140 1.00 90.44 84 SER A O 1
ATOM 623 N N . PHE A 1 85 ? -5.932 -4.793 19.666 1.00 90.88 85 PHE A N 1
ATOM 624 C CA . PHE A 1 85 ? -5.396 -5.700 18.651 1.00 90.88 85 PHE A CA 1
ATOM 625 C C . PHE A 1 85 ? -5.707 -5.230 17.220 1.00 90.88 85 PHE A C 1
ATOM 627 O O . PHE A 1 85 ? -4.867 -5.354 16.329 1.00 90.88 85 PHE A O 1
ATOM 634 N N . ALA A 1 86 ? -6.876 -4.621 17.003 1.00 91.62 86 ALA A N 1
ATOM 635 C CA . ALA A 1 86 ? -7.237 -4.049 15.710 1.00 91.62 86 ALA A CA 1
ATOM 636 C C . ALA A 1 86 ? -6.364 -2.837 15.349 1.00 91.62 86 ALA A C 1
ATOM 638 O O . ALA A 1 86 ? -5.890 -2.740 14.219 1.00 91.62 86 ALA A O 1
ATOM 639 N N . LEU A 1 87 ? -6.092 -1.953 16.318 1.00 92.44 87 LEU A N 1
ATOM 640 C CA . LEU A 1 87 ? -5.175 -0.822 16.141 1.00 92.44 87 LEU A CA 1
ATOM 641 C C . LEU A 1 87 ? -3.763 -1.298 15.795 1.00 92.44 87 LEU A C 1
ATOM 643 O O . LEU A 1 87 ? -3.155 -0.771 14.866 1.00 92.44 87 LEU A O 1
ATOM 647 N N . CYS A 1 88 ? -3.270 -2.338 16.472 1.00 93.69 88 CYS A N 1
ATOM 648 C CA . CYS A 1 88 ? -2.002 -2.972 16.114 1.00 93.69 88 CYS A CA 1
ATOM 649 C C . CYS A 1 88 ? -2.013 -3.484 14.666 1.00 93.69 88 CYS A C 1
ATOM 651 O O . CYS A 1 88 ? -1.065 -3.228 13.927 1.00 93.69 88 CYS A O 1
ATOM 653 N N . SER A 1 89 ? -3.094 -4.142 14.233 1.00 93.50 89 SER A N 1
ATOM 654 C CA . SER A 1 89 ? -3.245 -4.619 12.851 1.00 93.50 89 SER A CA 1
ATOM 655 C C . SER A 1 89 ? -3.154 -3.478 11.833 1.00 93.50 89 SER A C 1
ATOM 657 O O . SER A 1 89 ? -2.418 -3.596 10.855 1.00 93.50 89 SER A O 1
ATOM 659 N N . PHE A 1 90 ? -3.821 -2.344 12.080 1.00 92.94 90 PHE A N 1
ATOM 660 C CA . PHE A 1 90 ? -3.729 -1.166 11.209 1.00 92.94 90 PHE A CA 1
ATOM 661 C C . PHE A 1 90 ? -2.323 -0.554 11.191 1.00 92.94 90 PHE A C 1
ATOM 663 O O . PHE A 1 90 ? -1.820 -0.208 10.123 1.00 92.94 90 PHE A O 1
ATOM 670 N N . CYS A 1 91 ? -1.650 -0.462 12.342 1.00 93.81 91 CYS A N 1
ATOM 671 C CA . CYS A 1 91 ? -0.275 0.040 12.423 1.00 93.81 91 CYS A CA 1
ATOM 672 C C . CYS A 1 91 ? 0.712 -0.857 11.666 1.00 93.81 91 CYS A C 1
ATOM 674 O O . CYS A 1 91 ? 1.550 -0.362 10.914 1.00 93.81 91 CYS A O 1
ATOM 676 N N . VAL A 1 92 ? 0.601 -2.179 11.811 1.00 94.25 92 VAL A N 1
ATOM 677 C CA . VAL A 1 92 ? 1.422 -3.125 11.044 1.00 94.25 92 VAL A CA 1
ATOM 678 C C . VAL A 1 92 ? 1.077 -3.022 9.554 1.00 94.25 92 VAL A C 1
ATOM 680 O O . VAL A 1 92 ? 1.979 -2.954 8.720 1.00 94.25 92 VAL A O 1
ATOM 683 N N . GLY A 1 93 ? -0.208 -2.899 9.210 1.00 92.69 93 GLY A N 1
ATOM 684 C CA . GLY A 1 93 ? -0.676 -2.656 7.844 1.00 92.69 93 GLY A CA 1
ATOM 685 C C . GLY A 1 93 ? -0.068 -1.399 7.214 1.00 92.69 93 GLY A C 1
ATOM 686 O O . GLY A 1 93 ? 0.343 -1.444 6.054 1.00 92.69 93 GLY A O 1
ATOM 687 N N . LEU A 1 94 ? 0.076 -0.309 7.977 1.00 92.88 94 LEU A N 1
ATOM 688 C CA . LEU A 1 94 ? 0.769 0.912 7.547 1.00 92.88 94 LEU A CA 1
ATOM 689 C C . LEU A 1 94 ? 2.243 0.661 7.229 1.00 92.88 94 LEU A C 1
ATOM 691 O O . LEU A 1 94 ? 2.719 1.094 6.182 1.00 92.88 94 LEU A O 1
ATOM 695 N N . VAL A 1 95 ? 2.961 -0.061 8.094 1.00 94.12 95 VAL A N 1
ATOM 696 C CA . VAL A 1 95 ? 4.372 -0.404 7.851 1.00 94.12 95 VAL A CA 1
ATOM 697 C C . VAL A 1 95 ? 4.504 -1.190 6.546 1.00 94.12 95 VAL A C 1
ATOM 699 O O . VAL A 1 95 ? 5.327 -0.846 5.697 1.00 94.12 95 VAL A O 1
ATOM 702 N N . PHE A 1 96 ? 3.635 -2.180 6.326 1.00 92.50 96 PHE A N 1
ATOM 703 C CA . PHE A 1 96 ? 3.607 -2.944 5.078 1.00 92.50 96 PHE A CA 1
ATOM 704 C C . PHE A 1 96 ? 3.206 -2.114 3.852 1.00 92.50 96 PHE A C 1
ATOM 706 O O . PHE A 1 96 ? 3.638 -2.449 2.756 1.00 92.50 96 PHE A O 1
ATOM 713 N N . ALA A 1 97 ? 2.447 -1.025 4.004 1.00 91.06 97 ALA A N 1
ATOM 714 C CA . ALA A 1 97 ? 2.160 -0.100 2.904 1.00 91.06 97 ALA A CA 1
ATOM 715 C C . ALA A 1 97 ? 3.378 0.771 2.535 1.00 91.06 97 ALA A C 1
ATOM 717 O O . ALA A 1 97 ? 3.541 1.140 1.374 1.00 91.06 97 ALA A O 1
ATOM 718 N N . VAL A 1 98 ? 4.268 1.072 3.487 1.00 90.88 98 VAL A N 1
ATOM 719 C CA . VAL A 1 98 ? 5.484 1.872 3.239 1.00 90.88 98 VAL A CA 1
ATOM 720 C C . VAL A 1 98 ? 6.582 1.054 2.550 1.00 90.88 98 VAL A C 1
ATOM 722 O O . VAL A 1 98 ? 7.300 1.580 1.697 1.00 90.88 98 VAL A O 1
ATOM 725 N N . VAL A 1 99 ? 6.700 -0.240 2.863 1.00 91.50 99 VAL A N 1
ATOM 726 C CA . VAL A 1 99 ? 7.727 -1.135 2.292 1.00 91.50 99 VAL A CA 1
ATOM 727 C C . VAL A 1 99 ? 7.754 -1.123 0.748 1.00 91.50 99 VAL A C 1
ATOM 729 O O . VAL A 1 99 ? 8.840 -0.953 0.191 1.00 91.50 99 VAL A O 1
ATOM 732 N N . PRO A 1 100 ? 6.619 -1.220 0.024 1.00 89.94 100 PRO A N 1
ATOM 733 C CA . PRO A 1 100 ? 6.574 -1.073 -1.430 1.00 89.94 100 PRO A CA 1
ATOM 734 C C . PRO A 1 100 ? 7.185 0.227 -1.962 1.00 89.94 100 PRO A C 1
ATOM 736 O O . PRO A 1 100 ? 7.845 0.188 -2.998 1.00 89.94 100 PRO A O 1
ATOM 739 N N . MET A 1 101 ? 7.026 1.365 -1.269 1.00 84.94 101 MET A N 1
ATOM 740 C CA . MET A 1 101 ? 7.657 2.624 -1.697 1.00 84.94 101 MET A CA 1
ATOM 741 C C . MET A 1 101 ? 9.182 2.539 -1.604 1.00 84.94 101 MET A C 1
ATOM 743 O O . MET A 1 101 ? 9.881 2.920 -2.543 1.00 84.94 101 MET A O 1
ATOM 747 N N . ALA A 1 102 ? 9.701 1.999 -0.498 1.00 84.81 102 ALA A N 1
ATOM 748 C CA . ALA A 1 102 ? 11.138 1.822 -0.302 1.00 84.81 102 ALA A CA 1
ATOM 749 C C . ALA A 1 102 ? 11.733 0.838 -1.324 1.00 84.81 102 ALA A C 1
ATOM 751 O O . ALA A 1 102 ? 12.774 1.109 -1.923 1.00 84.81 102 ALA A O 1
ATOM 752 N N . LEU A 1 103 ? 11.042 -0.277 -1.586 1.00 86.62 103 LEU A N 1
ATOM 753 C CA . LEU A 1 103 ? 11.443 -1.244 -2.610 1.00 86.62 103 LEU A CA 1
ATOM 754 C C . LEU A 1 103 ? 11.382 -0.649 -4.020 1.00 86.62 103 LEU A C 1
ATOM 756 O O . LEU A 1 103 ? 12.271 -0.923 -4.823 1.00 86.62 103 LEU A O 1
ATOM 760 N N . GLY A 1 104 ? 10.385 0.189 -4.312 1.00 83.88 104 GLY A N 1
ATOM 761 C CA . GLY A 1 104 ? 10.286 0.924 -5.573 1.00 83.88 104 GLY A CA 1
ATOM 762 C C . GLY A 1 104 ? 11.480 1.853 -5.798 1.00 83.88 104 GLY A C 1
ATOM 763 O O . GLY A 1 104 ? 12.044 1.866 -6.889 1.00 83.88 104 GLY A O 1
ATOM 764 N N . TYR A 1 105 ? 11.929 2.559 -4.757 1.00 78.38 105 TYR A N 1
ATOM 765 C CA . TYR A 1 105 ? 13.130 3.396 -4.820 1.00 78.38 105 TYR A CA 1
ATOM 766 C C . TYR A 1 105 ? 14.407 2.580 -5.069 1.00 78.38 105 TYR A C 1
ATOM 768 O O . TYR A 1 105 ? 15.210 2.935 -5.931 1.00 78.38 105 TYR A O 1
ATOM 776 N N . ILE A 1 106 ? 14.575 1.449 -4.375 1.00 82.44 106 ILE A N 1
ATOM 777 C CA . ILE A 1 106 ? 15.717 0.544 -4.590 1.00 82.44 106 ILE A CA 1
ATOM 778 C C . ILE A 1 106 ? 15.706 -0.016 -6.017 1.00 82.44 106 ILE A C 1
ATOM 780 O O . ILE A 1 106 ? 16.750 -0.083 -6.663 1.00 82.44 106 ILE A O 1
ATOM 784 N N . ASN A 1 107 ? 14.533 -0.398 -6.525 1.00 83.06 107 ASN A N 1
ATOM 785 C CA . ASN A 1 107 ? 14.378 -0.907 -7.884 1.00 83.06 107 ASN A CA 1
ATOM 786 C C . ASN A 1 107 ? 14.730 0.172 -8.922 1.00 83.06 107 ASN A C 1
ATOM 788 O O . ASN A 1 107 ? 15.513 -0.088 -9.831 1.00 83.06 107 ASN A O 1
ATOM 792 N N . PHE A 1 108 ? 14.263 1.407 -8.716 1.00 78.25 108 PHE A N 1
ATOM 793 C CA . PHE A 1 108 ? 14.650 2.547 -9.544 1.00 78.25 108 PHE A CA 1
ATOM 794 C C . PHE A 1 108 ? 16.167 2.765 -9.553 1.00 78.25 108 PHE A C 1
ATOM 796 O O . PHE A 1 108 ? 16.742 2.899 -10.627 1.00 78.25 108 PHE A O 1
ATOM 803 N N . MET A 1 109 ? 16.830 2.728 -8.393 1.00 75.88 109 MET A N 1
ATOM 804 C CA . MET A 1 109 ? 18.291 2.856 -8.312 1.00 75.88 109 MET A CA 1
ATOM 805 C C . MET A 1 109 ? 19.021 1.719 -9.042 1.00 75.88 109 MET A C 1
ATOM 807 O O . MET A 1 109 ? 19.946 1.969 -9.811 1.00 75.88 109 MET A O 1
ATOM 811 N N . LEU A 1 110 ? 18.584 0.469 -8.864 1.00 75.25 110 LEU A N 1
ATOM 812 C CA . LEU A 1 110 ? 19.167 -0.694 -9.546 1.00 75.25 110 LEU A CA 1
ATOM 813 C C . LEU A 1 110 ? 19.030 -0.602 -11.072 1.00 75.25 110 LEU A C 1
ATOM 815 O O . LEU A 1 110 ? 19.967 -0.933 -11.799 1.00 75.25 110 LEU A O 1
ATOM 819 N N . ILE A 1 111 ? 17.876 -0.146 -11.560 1.00 71.94 111 ILE A N 1
ATOM 820 C CA . ILE A 1 111 ? 17.629 0.030 -12.993 1.00 71.94 111 ILE A CA 1
ATOM 821 C C . ILE A 1 111 ? 18.411 1.233 -13.528 1.00 71.94 111 ILE A C 1
ATOM 823 O O . ILE A 1 111 ? 19.071 1.111 -14.553 1.00 71.94 111 ILE A O 1
ATOM 827 N N . ALA A 1 112 ? 18.418 2.369 -12.829 1.00 70.38 112 ALA A N 1
ATOM 828 C CA . ALA A 1 112 ? 19.127 3.574 -13.263 1.00 70.38 112 ALA A CA 1
ATOM 829 C C . ALA A 1 112 ? 20.631 3.335 -13.478 1.00 70.38 112 ALA A C 1
ATOM 831 O O . ALA A 1 112 ? 21.214 3.896 -14.399 1.00 70.38 112 ALA A O 1
ATOM 832 N N . HIS A 1 113 ? 21.250 2.457 -12.683 1.00 66.06 113 HIS A N 1
ATOM 833 C CA . HIS A 1 113 ? 22.655 2.073 -12.851 1.00 66.06 113 HIS A CA 1
ATOM 834 C C . HIS A 1 113 ? 22.910 1.020 -13.940 1.00 66.06 113 HIS A C 1
ATOM 836 O O . HIS A 1 113 ? 24.065 0.704 -14.216 1.00 66.06 113 HIS A O 1
ATOM 842 N N . THR A 1 114 ? 21.864 0.446 -14.539 1.00 65.94 114 THR A N 1
ATOM 843 C CA . THR A 1 114 ? 21.984 -0.646 -15.519 1.00 65.94 114 THR A CA 1
ATOM 844 C C . THR A 1 114 ? 21.356 -0.360 -16.875 1.00 65.94 114 THR A C 1
ATOM 846 O O . THR A 1 114 ? 21.578 -1.142 -17.799 1.00 65.94 114 THR A O 1
ATOM 849 N N . VAL A 1 115 ? 20.614 0.741 -17.028 1.00 62.50 115 VAL A N 1
ATOM 850 C CA . VAL A 1 115 ? 20.140 1.198 -18.337 1.00 62.50 115 VAL A CA 1
ATOM 851 C C . VAL A 1 115 ? 21.308 1.866 -19.071 1.00 62.50 115 VAL A C 1
ATOM 853 O O . VAL A 1 115 ? 21.774 2.913 -18.619 1.00 62.50 115 VAL A O 1
ATOM 856 N N . PRO A 1 116 ? 21.796 1.283 -20.182 1.00 61.41 116 PRO A N 1
ATOM 857 C CA . PRO A 1 116 ? 22.840 1.904 -20.983 1.00 61.41 116 PRO A CA 1
ATOM 858 C C . PRO A 1 116 ? 22.357 3.245 -21.535 1.00 61.41 116 PRO A C 1
ATOM 860 O O . PRO A 1 116 ? 21.202 3.396 -21.945 1.00 61.41 116 PRO A O 1
ATOM 863 N N . THR A 1 117 ? 23.251 4.225 -21.559 1.00 65.31 117 THR A N 1
ATOM 864 C CA . THR A 1 117 ? 22.984 5.529 -22.175 1.00 65.31 117 THR A CA 1
ATOM 865 C C . THR A 1 117 ? 22.698 5.372 -23.680 1.00 65.31 117 THR A C 1
ATOM 867 O O . THR A 1 117 ? 23.123 4.387 -24.288 1.00 65.31 117 THR A O 1
ATOM 870 N N . PRO A 1 118 ? 22.013 6.330 -24.339 1.00 58.78 118 PRO A N 1
ATOM 871 C CA . PRO A 1 118 ? 21.714 6.242 -25.776 1.00 58.78 118 PRO A CA 1
ATOM 872 C C . PRO A 1 118 ? 22.967 6.027 -26.641 1.00 58.78 118 PRO A C 1
ATOM 874 O O . PRO A 1 118 ? 22.928 5.321 -27.647 1.00 58.78 118 PRO A O 1
ATOM 877 N N . LEU A 1 119 ? 24.097 6.594 -26.206 1.00 63.06 119 LEU A N 1
ATOM 878 C CA . LEU A 1 119 ? 25.403 6.434 -26.839 1.00 63.06 119 LEU A CA 1
ATOM 879 C C . LEU A 1 119 ? 25.947 5.003 -26.693 1.00 63.06 119 LEU A C 1
ATOM 881 O O . LEU A 1 119 ? 26.483 4.446 -27.648 1.00 63.06 119 LEU A O 1
ATOM 885 N N . GLU A 1 120 ? 25.779 4.390 -25.520 1.00 65.19 120 GLU A N 1
ATOM 886 C CA . GLU A 1 120 ? 26.169 2.999 -25.264 1.00 65.19 120 GLU A CA 1
ATOM 887 C C . GLU A 1 120 ? 25.275 2.006 -26.012 1.00 65.19 120 GLU A C 1
ATOM 889 O O . GLU A 1 120 ? 25.777 1.004 -26.513 1.00 65.19 120 GLU A O 1
ATOM 894 N N . LEU A 1 121 ? 23.978 2.299 -26.157 1.00 64.19 121 LEU A N 1
ATOM 895 C CA . LEU A 1 121 ? 23.051 1.523 -26.991 1.00 64.19 121 LEU A CA 1
ATOM 896 C C . LEU A 1 121 ? 23.457 1.550 -28.467 1.00 64.19 121 LEU A C 1
ATOM 898 O O . LEU A 1 121 ? 23.494 0.503 -29.110 1.00 64.19 121 LEU A O 1
ATOM 902 N N . PHE A 1 122 ? 23.817 2.722 -28.994 1.00 63.03 122 PHE A N 1
ATOM 903 C CA . PHE A 1 122 ? 24.288 2.859 -30.372 1.00 63.03 122 PHE A CA 1
ATOM 904 C C . PHE A 1 122 ? 25.637 2.152 -30.593 1.00 63.03 122 PHE A C 1
ATOM 906 O O . PHE A 1 122 ? 25.821 1.438 -31.579 1.00 63.03 122 PHE A O 1
ATOM 913 N N . ALA A 1 123 ? 26.564 2.268 -29.636 1.00 63.97 123 ALA A N 1
ATOM 914 C CA . ALA A 1 123 ? 27.840 1.556 -29.667 1.00 63.97 123 ALA A CA 1
ATOM 915 C C . ALA A 1 123 ? 27.673 0.025 -29.562 1.00 63.97 123 ALA A C 1
ATOM 917 O O . ALA A 1 123 ? 28.418 -0.719 -30.203 1.00 63.97 123 ALA A O 1
ATOM 918 N N . ALA A 1 124 ? 26.691 -0.448 -28.789 1.00 62.53 124 ALA A N 1
ATOM 919 C CA . ALA A 1 124 ? 26.349 -1.864 -28.651 1.00 62.53 124 ALA A CA 1
ATOM 920 C C . ALA A 1 124 ? 25.608 -2.430 -29.874 1.00 62.53 124 ALA A C 1
ATOM 922 O O . ALA A 1 124 ? 25.754 -3.608 -30.175 1.00 62.53 124 ALA A O 1
ATOM 923 N N . TYR A 1 125 ? 24.851 -1.612 -30.607 1.00 61.97 125 TYR A N 1
ATOM 924 C CA . TYR A 1 125 ? 24.247 -2.012 -31.882 1.00 61.97 125 TYR A CA 1
ATOM 925 C C . TYR A 1 125 ? 25.313 -2.238 -32.968 1.00 61.97 125 TYR A C 1
ATOM 927 O O . TYR A 1 125 ? 25.243 -3.195 -33.731 1.00 61.97 125 TYR A O 1
ATOM 935 N N . LEU A 1 126 ? 26.349 -1.392 -32.995 1.00 62.25 126 LEU A N 1
ATOM 936 C CA . LEU A 1 126 ? 27.462 -1.501 -33.947 1.00 62.25 126 LEU A CA 1
ATOM 937 C C . LEU A 1 126 ? 28.437 -2.644 -33.624 1.00 62.25 126 LEU A C 1
ATOM 939 O O . LEU A 1 126 ? 29.043 -3.223 -34.525 1.00 62.25 126 LEU A O 1
ATOM 943 N N . ARG A 1 127 ? 28.614 -2.973 -32.342 1.00 61.31 127 ARG A N 1
ATOM 944 C CA . ARG A 1 127 ? 29.394 -4.131 -31.893 1.00 61.31 127 ARG A CA 1
ATOM 945 C C . ARG A 1 127 ? 28.428 -5.208 -31.423 1.00 61.31 127 ARG A C 1
ATOM 947 O O . ARG A 1 127 ? 28.086 -5.173 -30.255 1.00 61.31 127 ARG A O 1
ATOM 954 N N . ASN A 1 128 ? 28.034 -6.148 -32.287 1.00 56.38 128 ASN A N 1
ATOM 955 C CA . ASN A 1 128 ? 27.234 -7.349 -31.967 1.00 56.38 128 ASN A CA 1
ATOM 956 C C . ASN A 1 128 ? 27.593 -7.982 -30.599 1.00 56.38 128 ASN A C 1
ATOM 958 O O . ASN A 1 128 ? 28.400 -8.911 -30.545 1.00 56.38 128 ASN A O 1
ATOM 962 N N . PHE A 1 129 ? 27.048 -7.475 -29.488 1.00 57.41 129 PHE A N 1
ATOM 963 C CA . PHE A 1 129 ? 27.537 -7.826 -28.155 1.00 57.41 129 PHE A CA 1
ATOM 964 C C . PHE A 1 129 ? 26.647 -8.866 -27.485 1.00 57.41 129 PHE A C 1
ATOM 966 O O . PHE A 1 129 ? 25.431 -8.708 -27.349 1.00 57.41 129 PHE A O 1
ATOM 973 N N . GLU A 1 130 ? 27.314 -9.913 -27.000 1.00 52.16 130 GLU A N 1
ATOM 974 C CA . GLU A 1 130 ? 26.825 -10.829 -25.978 1.00 52.16 130 GLU A CA 1
ATOM 975 C C . GLU A 1 130 ? 26.271 -10.050 -24.778 1.00 52.16 130 GLU A C 1
ATOM 977 O O . GLU A 1 130 ? 26.879 -9.099 -24.281 1.00 52.16 130 GLU A O 1
ATOM 982 N N . HIS A 1 131 ? 25.103 -10.471 -24.292 1.00 52.00 131 HIS A N 1
ATOM 983 C CA . HIS A 1 131 ? 24.457 -9.896 -23.116 1.00 52.00 131 HIS A CA 1
ATOM 984 C C . HIS A 1 131 ? 25.419 -9.870 -21.912 1.00 52.00 131 HIS A C 1
ATOM 986 O O . HIS A 1 131 ? 25.790 -10.916 -21.375 1.00 52.00 131 HIS A O 1
ATOM 992 N N . SER A 1 132 ? 25.789 -8.672 -21.446 1.00 51.78 132 SER A N 1
ATOM 993 C CA . SER A 1 132 ? 26.599 -8.498 -20.236 1.00 51.78 132 SER A CA 1
ATOM 994 C C . SER A 1 132 ? 25.911 -9.147 -19.027 1.00 51.78 132 SER A C 1
ATOM 996 O O . SER A 1 132 ? 24.763 -8.844 -18.707 1.00 51.78 132 SER A O 1
ATOM 998 N N . ARG A 1 133 ? 26.605 -10.045 -18.313 1.00 53.91 133 ARG A N 1
ATOM 999 C CA . ARG A 1 133 ? 26.061 -10.771 -17.144 1.00 53.91 133 ARG A CA 1
ATOM 1000 C C . ARG A 1 133 ? 25.487 -9.856 -16.048 1.00 53.91 133 ARG A C 1
ATOM 1002 O O . ARG A 1 133 ? 24.649 -10.326 -15.274 1.00 53.91 133 ARG A O 1
ATOM 1009 N N . SER A 1 134 ? 25.911 -8.589 -15.956 1.00 55.62 134 SER A N 1
ATOM 1010 C CA . SER A 1 134 ? 25.434 -7.666 -14.914 1.00 55.62 134 SER A CA 1
ATOM 1011 C C . SER A 1 134 ? 23.981 -7.222 -15.128 1.00 55.62 134 SER A C 1
ATOM 1013 O O . SER A 1 134 ? 23.228 -7.144 -14.156 1.00 55.62 134 SER A O 1
ATOM 1015 N N . THR A 1 135 ? 23.534 -7.043 -16.377 1.00 61.50 135 THR A N 1
ATOM 1016 C CA . THR A 1 135 ? 22.144 -6.653 -16.683 1.00 61.50 135 THR A CA 1
ATOM 1017 C C . THR A 1 135 ? 21.167 -7.786 -16.370 1.00 61.50 135 THR A C 1
ATOM 1019 O O . THR A 1 135 ? 20.083 -7.553 -15.835 1.00 61.50 135 THR A O 1
ATOM 1022 N N . VAL A 1 136 ? 21.580 -9.040 -16.586 1.00 66.06 136 VAL A N 1
ATOM 1023 C CA . VAL A 1 136 ? 20.787 -10.230 -16.234 1.00 66.06 136 VAL A CA 1
ATOM 1024 C C . VAL A 1 136 ? 20.611 -10.362 -14.716 1.00 66.06 136 VAL A C 1
ATOM 1026 O O . VAL A 1 136 ? 19.532 -10.730 -14.249 1.00 66.06 136 VAL A O 1
ATOM 1029 N N . GLN A 1 137 ? 21.648 -10.070 -13.923 1.00 68.88 137 GLN A N 1
ATOM 1030 C CA . GLN A 1 137 ? 21.560 -10.138 -12.460 1.00 68.88 137 GLN A CA 1
ATOM 1031 C C . GLN A 1 137 ? 20.710 -9.009 -11.867 1.00 68.88 137 GLN A C 1
ATOM 1033 O O . GLN A 1 137 ? 19.880 -9.283 -10.999 1.00 68.88 137 GLN A O 1
ATOM 1038 N N . ALA A 1 138 ? 20.860 -7.774 -12.352 1.00 68.00 138 ALA A N 1
ATOM 1039 C CA . ALA A 1 138 ? 20.034 -6.650 -11.914 1.00 68.00 138 ALA A CA 1
ATOM 1040 C C . ALA A 1 138 ? 18.547 -6.887 -12.212 1.00 68.00 138 ALA A C 1
ATOM 1042 O O . ALA A 1 138 ? 17.703 -6.672 -11.342 1.00 68.00 138 ALA A O 1
ATOM 1043 N N . ASN A 1 139 ? 18.234 -7.458 -13.380 1.00 75.44 139 ASN A N 1
ATOM 1044 C CA . ASN A 1 139 ? 16.866 -7.827 -13.739 1.00 75.44 139 ASN A CA 1
ATOM 1045 C C . ASN A 1 139 ? 16.278 -8.883 -12.777 1.00 75.44 139 ASN A C 1
ATOM 1047 O O . ASN A 1 139 ? 15.150 -8.753 -12.307 1.00 75.44 139 ASN A O 1
ATOM 1051 N N . LYS A 1 140 ? 17.066 -9.893 -12.370 1.00 81.31 140 LYS A N 1
ATOM 1052 C CA . LYS A 1 140 ? 16.624 -10.882 -11.364 1.00 81.31 140 LYS A CA 1
ATOM 1053 C C . LYS A 1 140 ? 16.297 -10.242 -10.012 1.00 81.31 140 LYS A C 1
ATOM 1055 O O . LYS A 1 140 ? 15.313 -10.631 -9.384 1.00 81.31 140 LYS A O 1
ATOM 1060 N N . TRP A 1 141 ? 17.103 -9.286 -9.552 1.00 80.75 141 TRP A N 1
ATOM 1061 C CA . TRP A 1 141 ? 16.839 -8.569 -8.300 1.00 80.75 141 TRP A CA 1
ATOM 1062 C C . TRP A 1 141 ? 15.611 -7.664 -8.400 1.00 80.75 141 TRP A C 1
ATOM 1064 O O . TRP A 1 141 ? 14.787 -7.683 -7.487 1.00 80.75 141 TRP A O 1
ATOM 1074 N N . ALA A 1 142 ? 15.437 -6.955 -9.517 1.00 80.81 142 ALA A N 1
ATOM 1075 C CA . ALA A 1 142 ? 14.263 -6.124 -9.774 1.00 80.81 142 ALA A CA 1
ATOM 1076 C C . ALA A 1 142 ? 12.958 -6.942 -9.759 1.00 80.81 142 ALA A C 1
ATOM 1078 O O . ALA A 1 142 ? 11.973 -6.538 -9.142 1.00 80.81 142 ALA A O 1
ATOM 1079 N N . ILE A 1 143 ? 12.957 -8.136 -10.361 1.00 85.06 143 ILE A N 1
ATOM 1080 C CA . ILE A 1 143 ? 11.793 -9.036 -10.338 1.00 85.06 143 ILE A CA 1
ATOM 1081 C C . ILE A 1 143 ? 11.479 -9.487 -8.904 1.00 85.06 143 ILE A C 1
ATOM 1083 O O . ILE A 1 143 ? 10.318 -9.510 -8.497 1.00 85.06 143 ILE A O 1
ATOM 1087 N N . ARG A 1 144 ? 12.500 -9.823 -8.105 1.00 88.44 144 ARG A N 1
ATOM 1088 C CA . ARG A 1 144 ? 12.303 -10.237 -6.705 1.00 88.44 144 ARG A CA 1
ATOM 1089 C C . ARG A 1 144 ? 11.723 -9.112 -5.851 1.00 88.44 144 ARG A C 1
ATOM 1091 O O . ARG A 1 144 ? 10.785 -9.357 -5.098 1.00 88.44 144 ARG A O 1
ATOM 1098 N N . THR A 1 145 ? 12.250 -7.892 -5.963 1.00 88.31 145 THR A N 1
ATOM 1099 C CA . THR A 1 145 ? 11.740 -6.742 -5.197 1.00 88.31 145 THR A CA 1
ATOM 1100 C C . THR A 1 145 ? 10.324 -6.362 -5.612 1.00 88.31 145 THR A C 1
ATOM 1102 O O . THR A 1 145 ? 9.526 -6.016 -4.745 1.00 88.31 145 THR A O 1
ATOM 1105 N N . MET A 1 146 ? 9.974 -6.525 -6.891 1.00 85.56 146 MET A N 1
ATOM 1106 C CA . MET A 1 146 ? 8.601 -6.366 -7.372 1.00 85.56 146 MET A CA 1
ATOM 1107 C C . MET A 1 146 ? 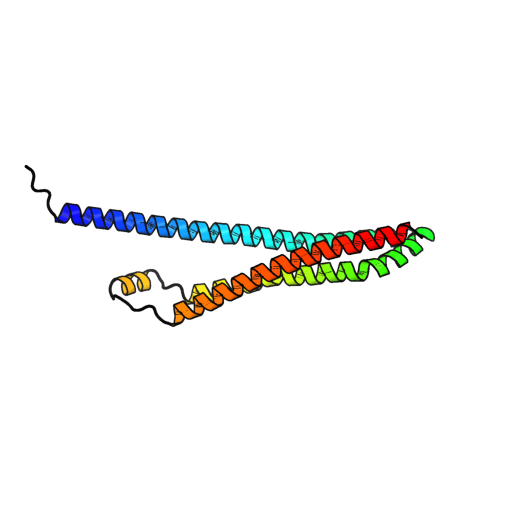7.645 -7.353 -6.690 1.00 85.56 146 MET A C 1
ATOM 1109 O O . MET A 1 146 ? 6.631 -6.937 -6.135 1.00 85.56 146 MET A O 1
ATOM 1113 N N . TRP A 1 147 ? 7.978 -8.647 -6.661 1.00 90.50 147 TRP A N 1
ATOM 1114 C CA . TRP A 1 147 ? 7.146 -9.647 -5.981 1.00 90.50 147 TRP A CA 1
ATOM 1115 C C . TRP A 1 147 ? 7.015 -9.382 -4.481 1.00 90.50 147 TRP A C 1
ATOM 1117 O O . TRP A 1 147 ? 5.916 -9.483 -3.941 1.00 90.50 147 TRP A O 1
ATOM 1127 N N . MET A 1 148 ? 8.099 -8.981 -3.811 1.00 91.94 148 MET A N 1
ATOM 1128 C CA . MET A 1 148 ? 8.041 -8.594 -2.397 1.00 91.94 148 MET A CA 1
ATOM 1129 C C . MET A 1 148 ? 7.116 -7.393 -2.164 1.00 91.94 148 MET A C 1
ATOM 1131 O O . MET A 1 148 ? 6.347 -7.402 -1.206 1.00 91.94 148 MET A O 1
ATOM 1135 N N . ALA A 1 149 ? 7.144 -6.387 -3.044 1.00 89.94 149 ALA A N 1
ATOM 1136 C CA . ALA A 1 149 ? 6.259 -5.227 -2.957 1.00 89.94 149 ALA A CA 1
ATOM 1137 C C . ALA A 1 149 ? 4.783 -5.614 -3.146 1.00 89.94 149 ALA A C 1
ATOM 1139 O O . ALA A 1 149 ? 3.929 -5.159 -2.387 1.00 89.94 149 ALA A O 1
ATOM 1140 N N . ILE A 1 150 ? 4.488 -6.498 -4.106 1.00 89.88 150 ILE A N 1
ATOM 1141 C CA . ILE A 1 150 ? 3.135 -7.024 -4.333 1.00 89.88 150 ILE A CA 1
ATOM 1142 C C . ILE A 1 150 ? 2.639 -7.763 -3.085 1.00 89.88 150 ILE A C 1
ATOM 1144 O O . ILE A 1 150 ? 1.565 -7.453 -2.572 1.00 89.88 150 ILE A O 1
ATOM 1148 N N . VAL A 1 151 ? 3.433 -8.696 -2.553 1.00 94.56 151 VAL A N 1
ATOM 1149 C CA . VAL A 1 151 ? 3.075 -9.454 -1.344 1.00 94.56 151 VAL A CA 1
ATOM 1150 C C . VAL A 1 151 ? 2.854 -8.515 -0.157 1.00 94.56 151 VAL A C 1
ATOM 1152 O O . VAL A 1 151 ? 1.853 -8.652 0.539 1.00 94.56 151 VAL A O 1
ATOM 1155 N N . ALA A 1 152 ? 3.727 -7.527 0.049 1.00 93.62 152 ALA A N 1
ATOM 1156 C CA . ALA A 1 152 ? 3.574 -6.543 1.119 1.00 93.62 152 ALA A CA 1
ATOM 1157 C C . ALA A 1 152 ? 2.273 -5.729 0.990 1.00 93.62 152 ALA A C 1
ATOM 1159 O O . ALA A 1 152 ? 1.574 -5.534 1.984 1.00 93.62 152 ALA A O 1
ATOM 1160 N N . ALA A 1 153 ? 1.901 -5.315 -0.226 1.00 90.88 153 ALA A N 1
ATOM 1161 C CA . ALA A 1 153 ? 0.642 -4.615 -0.476 1.00 90.88 153 ALA A CA 1
ATOM 1162 C C . ALA A 1 153 ? -0.581 -5.491 -0.144 1.00 90.88 153 ALA A C 1
ATOM 1164 O O . ALA A 1 153 ? -1.505 -5.031 0.530 1.00 90.88 153 ALA A O 1
ATOM 1165 N N . PHE A 1 154 ? -0.567 -6.769 -0.537 1.00 95.06 154 PHE A N 1
ATOM 1166 C CA . PHE A 1 154 ? -1.631 -7.716 -0.184 1.00 95.06 154 PHE A CA 1
ATOM 1167 C C . PHE A 1 154 ? -1.707 -7.983 1.321 1.00 95.06 154 PHE A C 1
ATOM 1169 O O . PHE A 1 154 ? -2.802 -8.014 1.879 1.00 95.06 154 PHE A O 1
ATOM 1176 N N . VAL A 1 155 ? -0.564 -8.121 1.998 1.00 96.06 155 VAL A N 1
ATOM 1177 C CA . VAL A 1 155 ? -0.509 -8.265 3.460 1.00 96.06 155 VAL A CA 1
ATOM 1178 C C . VAL A 1 155 ? -1.095 -7.028 4.143 1.00 96.06 155 VAL A C 1
ATOM 1180 O O . VAL A 1 155 ? -1.907 -7.171 5.052 1.00 96.06 155 VAL A O 1
ATOM 1183 N N . SER A 1 156 ? -0.768 -5.820 3.675 1.00 95.25 156 SER A N 1
ATOM 1184 C CA . SER A 1 156 ? -1.352 -4.572 4.186 1.00 95.25 156 SER A CA 1
ATOM 1185 C C . SER A 1 156 ? -2.881 -4.543 4.037 1.00 95.25 156 SER A C 1
ATOM 1187 O O . SER A 1 156 ? -3.591 -4.226 4.993 1.00 95.25 156 SER A O 1
ATOM 1189 N N . ALA A 1 157 ? -3.409 -4.945 2.877 1.00 94.06 157 ALA A N 1
ATOM 1190 C CA . ALA A 1 157 ? -4.853 -5.022 2.637 1.00 94.06 157 ALA A CA 1
ATOM 1191 C C . ALA A 1 157 ? -5.552 -6.088 3.508 1.00 94.06 157 ALA A C 1
ATOM 1193 O O . ALA A 1 157 ? -6.655 -5.868 4.020 1.00 94.06 157 ALA A O 1
ATOM 1194 N N . ALA A 1 158 ? -4.906 -7.239 3.713 1.00 97.06 158 ALA A N 1
ATOM 1195 C CA . ALA A 1 158 ? -5.409 -8.297 4.583 1.00 97.06 158 ALA A CA 1
ATOM 1196 C C . ALA A 1 158 ? -5.447 -7.850 6.054 1.00 97.06 158 ALA A C 1
ATOM 1198 O O . ALA A 1 158 ? -6.450 -8.063 6.734 1.00 97.06 158 ALA A O 1
ATOM 1199 N N . LEU A 1 159 ? -4.396 -7.171 6.528 1.00 95.81 159 LEU A N 1
ATOM 1200 C CA . LEU A 1 159 ? -4.322 -6.612 7.881 1.00 95.81 159 LEU A CA 1
ATOM 1201 C C . LEU A 1 159 ? -5.367 -5.524 8.122 1.00 95.81 159 LEU A C 1
ATOM 1203 O O . LEU A 1 159 ? -5.943 -5.469 9.210 1.00 95.81 159 LEU A O 1
ATOM 1207 N N . PHE A 1 160 ? -5.664 -4.703 7.115 1.00 95.75 160 PHE A N 1
ATOM 1208 C CA . PHE A 1 160 ? -6.786 -3.778 7.193 1.00 95.75 160 PHE A CA 1
ATOM 1209 C C . PHE A 1 160 ? -8.113 -4.519 7.379 1.00 95.75 160 PHE A C 1
ATOM 1211 O O . PHE A 1 160 ? -8.864 -4.224 8.305 1.00 95.75 160 PHE A O 1
ATOM 1218 N N . SER A 1 161 ? -8.390 -5.505 6.523 1.00 97.19 161 SER A N 1
ATOM 1219 C CA . SER A 1 161 ? -9.647 -6.262 6.564 1.00 97.19 161 SER A CA 1
ATOM 1220 C C . SER A 1 161 ? -9.819 -6.983 7.905 1.00 97.19 161 SER A C 1
ATOM 1222 O O . SER A 1 161 ? -10.895 -6.954 8.504 1.00 97.19 161 SER A O 1
ATOM 1224 N N . LEU A 1 162 ? -8.730 -7.561 8.424 1.00 96.12 162 LEU A N 1
ATOM 1225 C CA . LEU A 1 162 ? -8.675 -8.150 9.758 1.00 96.12 162 LEU A CA 1
ATOM 1226 C C . LEU A 1 162 ? -8.940 -7.104 10.849 1.00 96.12 162 LEU A C 1
ATOM 1228 O O . LEU A 1 162 ? -9.739 -7.356 11.746 1.00 96.12 162 LEU A O 1
ATOM 1232 N N . GLY A 1 163 ? -8.315 -5.926 10.768 1.00 94.44 163 GLY A N 1
ATOM 1233 C CA . GLY A 1 163 ? -8.534 -4.824 11.704 1.00 94.44 163 GLY A CA 1
ATOM 1234 C C . GLY A 1 163 ? -9.999 -4.389 11.750 1.00 94.44 163 GLY A C 1
ATOM 1235 O O . GLY A 1 163 ? -10.578 -4.309 12.830 1.00 94.44 163 GLY A O 1
ATOM 1236 N N . VAL A 1 164 ? -10.640 -4.208 10.592 1.00 95.62 164 VAL A N 1
ATOM 1237 C CA . VAL A 1 164 ? -12.074 -3.877 10.499 1.00 95.62 164 VAL A CA 1
ATOM 1238 C C . VAL A 1 164 ? -12.935 -4.962 11.149 1.00 95.62 164 VAL A C 1
ATOM 1240 O O . VAL A 1 164 ? -13.820 -4.654 11.948 1.00 95.62 164 VAL A O 1
ATOM 1243 N N . PHE A 1 165 ? -12.651 -6.234 10.866 1.00 96.44 165 PHE A N 1
ATOM 1244 C CA . PHE A 1 165 ? -13.369 -7.357 11.468 1.00 96.44 165 PHE A CA 1
ATOM 1245 C C . PHE A 1 165 ? -13.219 -7.399 12.997 1.00 96.44 165 PHE A C 1
ATOM 1247 O O . PHE A 1 165 ? -14.188 -7.645 13.716 1.00 96.44 165 PHE A O 1
ATOM 1254 N N . LEU A 1 166 ? -12.022 -7.127 13.514 1.00 94.31 166 LEU A N 1
ATOM 1255 C CA . LEU A 1 166 ? -11.755 -7.081 14.952 1.00 94.31 166 LEU A CA 1
ATOM 1256 C C . LEU A 1 166 ? -12.471 -5.914 15.634 1.00 94.31 166 LEU A C 1
ATOM 1258 O O . LEU A 1 166 ? -13.054 -6.113 16.698 1.00 94.31 166 LEU A O 1
ATOM 1262 N N . VAL A 1 167 ? -12.476 -4.729 15.010 1.00 93.81 167 VAL A N 1
ATOM 1263 C CA . VAL A 1 167 ? -13.254 -3.575 15.485 1.00 93.81 167 VAL A CA 1
ATOM 1264 C C . VAL A 1 167 ? -14.729 -3.953 15.578 1.00 93.81 167 VAL A C 1
ATOM 1266 O O . VAL A 1 167 ? -15.331 -3.784 16.634 1.00 93.81 167 VAL A O 1
ATOM 1269 N N . TYR A 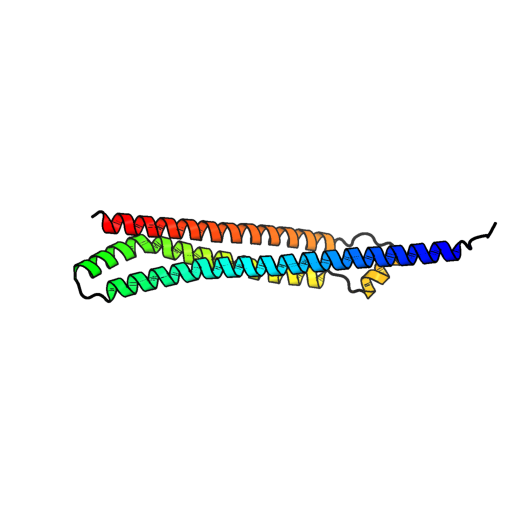1 168 ? -15.294 -4.538 14.519 1.00 94.31 168 TYR A N 1
ATOM 1270 C CA . TYR A 1 168 ? -16.684 -4.995 14.512 1.00 94.31 168 TYR A CA 1
ATOM 1271 C C . TYR A 1 168 ? -16.981 -5.967 15.664 1.00 94.31 168 TYR A C 1
ATOM 1273 O O . TYR A 1 168 ? -17.921 -5.752 16.427 1.00 94.31 168 TYR A O 1
ATOM 1281 N N . ARG A 1 169 ? -16.137 -6.989 15.863 1.00 93.88 169 ARG A N 1
ATOM 1282 C CA . ARG A 1 169 ? -16.304 -7.942 16.973 1.00 93.88 169 ARG A CA 1
ATOM 1283 C C . ARG A 1 169 ? -16.170 -7.300 18.351 1.00 93.88 169 ARG A C 1
ATOM 1285 O O . ARG A 1 169 ? -16.777 -7.790 19.300 1.00 93.88 169 ARG A O 1
ATOM 1292 N N . ALA A 1 170 ? -15.352 -6.261 18.489 1.00 91.62 170 ALA A N 1
ATOM 1293 C CA . ALA A 1 170 ? -15.222 -5.529 19.742 1.00 91.62 170 ALA A CA 1
ATOM 1294 C C . ALA A 1 170 ? -16.498 -4.739 20.061 1.00 91.62 170 ALA A C 1
ATOM 1296 O O . ALA A 1 170 ? -16.942 -4.757 21.207 1.00 91.62 170 ALA A O 1
ATOM 1297 N N . PHE A 1 171 ? -17.115 -4.113 19.053 1.00 89.81 171 PHE A N 1
ATOM 1298 C CA . PHE A 1 171 ? -18.403 -3.433 19.208 1.00 89.81 171 PHE A CA 1
ATOM 1299 C C . PHE A 1 171 ? -19.527 -4.396 19.570 1.00 89.81 171 PHE A C 1
ATOM 1301 O O . PHE A 1 171 ? -20.229 -4.149 20.544 1.00 89.81 171 PHE A O 1
ATOM 1308 N N . ASP A 1 172 ? -19.643 -5.509 18.846 1.00 90.94 172 ASP A N 1
ATOM 1309 C CA . ASP A 1 172 ? -20.662 -6.533 19.091 1.00 90.94 172 ASP A CA 1
ATOM 1310 C C . ASP A 1 172 ? -20.635 -7.010 20.5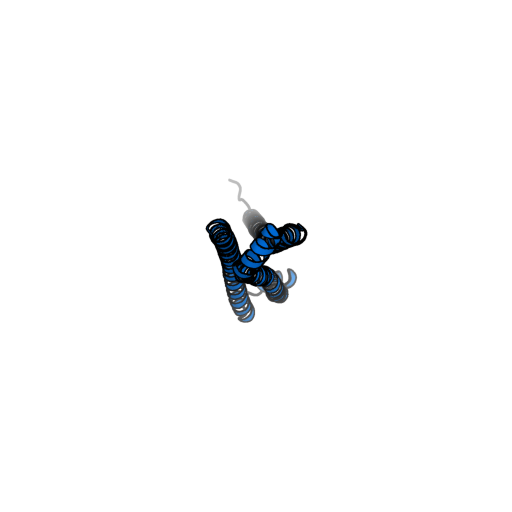55 1.00 90.94 172 ASP A C 1
ATOM 1312 O O . ASP A 1 172 ? -21.624 -6.890 21.283 1.00 90.94 172 ASP A O 1
ATOM 1316 N N . LYS A 1 173 ? -19.444 -7.388 21.043 1.00 88.50 173 LYS A N 1
ATOM 1317 C CA . LYS A 1 173 ? -19.223 -7.785 22.444 1.00 88.50 173 LYS A CA 1
ATOM 1318 C C . LYS A 1 173 ? -19.516 -6.678 23.456 1.00 88.50 173 LYS A C 1
ATOM 1320 O O . LYS A 1 173 ? -19.937 -6.979 24.569 1.00 88.50 173 LYS A O 1
ATOM 1325 N N . ALA A 1 174 ? -19.232 -5.422 23.117 1.00 85.69 174 ALA A N 1
ATOM 1326 C CA . ALA A 1 174 ? -19.473 -4.295 24.013 1.00 85.69 174 ALA A CA 1
ATOM 1327 C C . ALA A 1 174 ? -20.966 -3.958 24.134 1.00 85.69 174 ALA A C 1
ATOM 1329 O O . ALA A 1 174 ? -21.380 -3.449 25.170 1.00 85.69 174 ALA A O 1
ATOM 1330 N N . THR A 1 175 ? -21.763 -4.245 23.100 1.00 81.94 175 THR A N 1
ATOM 1331 C CA . THR A 1 175 ? -23.217 -4.017 23.099 1.00 81.94 175 THR A CA 1
ATOM 1332 C C . THR A 1 175 ? -24.028 -5.179 23.666 1.00 81.94 175 THR A C 1
ATOM 1334 O O . THR A 1 175 ? -25.142 -4.962 24.134 1.00 81.94 175 THR A O 1
ATOM 1337 N N . SER A 1 176 ? -23.495 -6.403 23.641 1.00 83.06 176 SER A N 1
ATOM 1338 C CA . SER A 1 176 ? -24.218 -7.613 24.048 1.00 83.06 176 SER A CA 1
ATOM 1339 C C . SER A 1 176 ? -24.189 -7.922 25.553 1.00 83.06 176 SER A C 1
ATOM 1341 O O . SER A 1 176 ? -24.746 -8.943 25.953 1.00 83.06 176 SER A O 1
ATOM 1343 N N . GLY A 1 177 ? -23.519 -7.121 26.392 1.00 60.75 177 GLY A N 1
ATOM 1344 C CA . GLY A 1 177 ? -23.398 -7.398 27.832 1.00 60.75 177 GLY A CA 1
ATOM 1345 C C . GLY A 1 177 ? -23.118 -6.182 28.687 1.00 60.75 177 GLY A C 1
ATOM 1346 O O . GLY A 1 177 ? -23.629 -6.155 29.822 1.00 60.75 177 GLY A O 1
#

Radius of gyration: 28.02 Å; chains: 1; bounding box: 54×24×101 Å

Sequence (177 aa):
MSNQDPDFISGRMDDAEKAYADRVHQDRSKAIEFSKDYGTATIRSLFLLNGGAAVAVLSLIGALIARTTDASALLAAKLVNGVSFALCSFCVGLVFAVVPMALGYINFMLIAHTVPTPLELFAAYLRNFEHSRSTVQANKWAIRTMWMAIVAAFVSAALFSLGVFLVYRAFDKATSG

Organism: NCBI:txid2949735

Foldseek 3Di:
DDDDPVVVVVVVVVVVVVVVVVVVVVVVVVVVVVVVVVLVVLLVCLLCLLVVVLVVLVVVLVVLCPDPDPLSVVLSVLLCVLLVVLSVLSVLLNVLSVLLVVLVVVLVVLVVVQDDDPVVVVVCVVVVDDDDVSNVVSVVSSVVSVVSNVVSSVSSVVSSVVSVVSSVVSVVVSVPD

pLDDT: mean 81.14, std 12.48, range [49.31, 97.19]

Secondary structure (DSSP, 8-state):
-----HHHHHHHHHHHHHHHHHHHHHHHHHHHHHHHHHHHHHHHHHHHHHHHHHHHHHHHHHHHHTS--HHHHHHHHHHHHHHHHHHHHHHHHHHHHHHHHHHHHHHHHHHHTTS--HHHHHHHHHTT----HHHHHHHHHHHHHHHHHHHHHHHHHHHHHHHHHHHHHHHHHHH--